Protein AF-A0A2D8I1E0-F1 (afdb_monomer)

pLDDT: mean 70.14, std 21.75, range [29.47, 94.56]

Secondary structure (DSSP, 8-state):
--GGGTTHHHHHHHHTT-SSTTTTSTTSGGG-----------------------SS-HHHHHHHHHHHHTS-HHHHHHHHHHHHHHHTS-HHHHHHHHHHHHHHHHS-HHHHHHHHHHHHHHHHHHHHHHHHS-HHHHHHHHHHHHHS-HHHHHHHHHHHHTT--

Sequence (165 aa):
MNFLRLTFAFLLSLFASDLVAEKVLNKNFDKLKHYSRKPLADSNSSQSALRKKPQFPVNKQINLLKSLLDTPPERLKIMRKTIERIESMNPEQKRALRQRLNTLNNKSPEVRSRELANLRTRHEKLSAFWQSLSPEKRSKEINQFQKLSYEDRAKYLRRINLKVD

Foldseek 3Di:
DPPPPLLPVLVCLLQQAPDPVVPPCVVPPPPPPDDDDDDDDDDDDDDDDPPPPPPDDPVVVVVVVVVLVVDDPSVVVSVVVVVVVCVPDDPVSVVVSVVSVVVLVPDDPVVSVVVSVVSVVLSVLVSVVLVVDDPVVSVVVVVVLSPDHPVVVVVVSVVSVVVVD

Structure (mmCIF, N/CA/C/O backbone):
data_AF-A0A2D8I1E0-F1
#
_entry.id   AF-A0A2D8I1E0-F1
#
loop_
_atom_site.group_PDB
_atom_site.id
_atom_site.type_symbol
_atom_site.label_atom_id
_atom_site.label_alt_id
_atom_site.label_comp_id
_atom_site.label_asym_id
_atom_site.label_entity_id
_atom_site.label_seq_id
_atom_site.pdbx_PDB_ins_code
_atom_site.Cartn_x
_atom_site.Cartn_y
_atom_site.Cartn_z
_atom_site.occupancy
_atom_site.B_iso_or_equiv
_atom_site.auth_seq_id
_atom_site.auth_comp_id
_atom_site.auth_asym_id
_atom_site.auth_atom_id
_atom_site.pdbx_PDB_model_num
ATOM 1 N N . MET A 1 1 ? -22.404 -1.390 3.165 1.00 31.78 1 MET A N 1
ATOM 2 C CA . MET A 1 1 ? -21.348 -2.069 2.377 1.00 31.78 1 MET A CA 1
ATOM 3 C C . MET A 1 1 ? -20.238 -1.074 2.029 1.00 31.78 1 MET A C 1
ATOM 5 O O . MET A 1 1 ? -20.446 -0.235 1.171 1.00 31.78 1 MET A O 1
ATOM 9 N N . ASN A 1 2 ? -19.081 -1.124 2.706 1.00 32.50 2 ASN A N 1
ATOM 10 C CA . ASN A 1 2 ? -17.973 -0.158 2.540 1.00 32.50 2 ASN A CA 1
ATOM 11 C C . ASN A 1 2 ? -16.659 -0.852 2.122 1.00 32.50 2 ASN A C 1
ATOM 13 O O . ASN A 1 2 ? -15.633 -0.725 2.788 1.00 32.50 2 ASN A O 1
ATOM 17 N N . PHE A 1 3 ? -16.673 -1.581 1.004 1.00 29.47 3 PHE A N 1
ATOM 18 C CA . PHE A 1 3 ? -15.490 -2.289 0.483 1.00 29.47 3 PHE A CA 1
ATOM 19 C C . PHE A 1 3 ? -14.434 -1.363 -0.163 1.00 29.47 3 PHE A C 1
ATOM 21 O O . PHE A 1 3 ? -13.306 -1.779 -0.413 1.00 29.47 3 PHE A O 1
ATOM 28 N N . LEU A 1 4 ? -14.742 -0.073 -0.361 1.00 33.81 4 LEU A N 1
ATOM 29 C CA . LEU A 1 4 ? -13.880 0.870 -1.089 1.00 33.81 4 LEU A CA 1
ATOM 30 C C . LEU A 1 4 ? -12.764 1.532 -0.253 1.00 33.81 4 LEU A C 1
ATOM 32 O O . LEU A 1 4 ? -11.911 2.230 -0.808 1.00 33.81 4 LEU A O 1
ATOM 36 N N . ARG A 1 5 ? -12.755 1.336 1.074 1.00 37.66 5 ARG A N 1
ATOM 37 C CA . ARG A 1 5 ? -11.744 1.910 1.989 1.00 37.66 5 ARG A CA 1
ATOM 38 C C . ARG A 1 5 ? -10.638 0.922 2.383 1.00 37.66 5 ARG A C 1
ATOM 40 O O . ARG A 1 5 ? -9.615 1.343 2.914 1.00 37.66 5 ARG A O 1
ATOM 47 N N . LEU A 1 6 ? -10.802 -0.363 2.062 1.00 35.47 6 LEU A N 1
ATOM 48 C CA . LEU A 1 6 ? -9.903 -1.438 2.495 1.00 35.47 6 LEU A CA 1
ATOM 49 C C . LEU A 1 6 ? -8.634 -1.602 1.649 1.00 35.47 6 LEU A C 1
ATOM 51 O O . LEU A 1 6 ? -7.705 -2.280 2.066 1.00 35.47 6 LEU A O 1
ATOM 55 N N . THR A 1 7 ? -8.551 -0.967 0.481 1.00 46.22 7 THR A N 1
ATOM 56 C CA . THR A 1 7 ? -7.411 -1.112 -0.445 1.00 46.22 7 THR A CA 1
ATOM 57 C C . THR A 1 7 ? -6.394 0.028 -0.345 1.00 46.22 7 THR A C 1
ATOM 59 O O . THR A 1 7 ? -5.303 -0.060 -0.905 1.00 46.22 7 THR A O 1
ATOM 62 N N . PHE A 1 8 ? -6.699 1.082 0.424 1.00 43.12 8 PHE A N 1
ATOM 63 C CA . PHE A 1 8 ? -5.801 2.227 0.615 1.00 43.12 8 PHE A CA 1
ATOM 64 C C . PHE A 1 8 ? -4.568 1.870 1.467 1.00 43.12 8 PHE A C 1
ATOM 66 O O . PHE A 1 8 ? -3.485 2.426 1.260 1.00 43.12 8 PHE A O 1
ATOM 73 N N . ALA A 1 9 ? -4.714 0.907 2.387 1.00 42.19 9 ALA A N 1
ATOM 74 C CA . ALA A 1 9 ? -3.652 0.505 3.308 1.00 42.19 9 ALA A CA 1
ATOM 75 C C . ALA A 1 9 ? -2.606 -0.460 2.707 1.00 42.19 9 ALA A C 1
ATOM 77 O O . ALA A 1 9 ? -1.450 -0.411 3.128 1.00 42.19 9 ALA A O 1
ATOM 78 N N . PHE A 1 10 ? -2.928 -1.209 1.641 1.00 41.81 10 PHE A N 1
ATOM 79 C CA . PHE A 1 10 ? -1.945 -2.062 0.956 1.00 41.81 10 PHE A CA 1
ATOM 80 C C . PHE A 1 10 ? -0.872 -1.206 0.275 1.00 41.81 10 PHE A C 1
ATOM 82 O O . PHE A 1 10 ? 0.324 -1.423 0.465 1.00 41.81 10 PHE A O 1
ATOM 89 N N . LEU A 1 11 ? -1.296 -0.136 -0.406 1.00 44.56 11 LEU A N 1
ATOM 90 C CA . LEU A 1 11 ? -0.378 0.857 -0.955 1.00 44.56 11 LEU A CA 1
ATOM 91 C C . LEU A 1 11 ? 0.335 1.610 0.180 1.00 44.56 11 LEU A C 1
ATOM 93 O O . LEU A 1 11 ? 1.551 1.738 0.138 1.00 44.56 11 LEU A O 1
ATOM 97 N N . LEU A 1 12 ? -0.358 2.046 1.243 1.00 45.00 12 LEU A N 1
ATOM 98 C CA . LEU A 1 12 ? 0.322 2.695 2.380 1.00 45.00 12 LEU A CA 1
ATOM 99 C C . LEU A 1 12 ? 1.431 1.823 2.989 1.00 45.00 12 LEU A C 1
ATOM 101 O O . LEU A 1 12 ? 2.463 2.363 3.351 1.00 45.00 12 LEU A O 1
ATOM 105 N N . SER A 1 13 ? 1.274 0.499 3.059 1.00 42.34 13 SER A N 1
ATOM 106 C CA . SER A 1 13 ? 2.308 -0.392 3.606 1.00 42.34 13 SER A CA 1
ATOM 107 C C . SER A 1 13 ? 3.568 -0.504 2.729 1.00 42.34 13 SER A C 1
ATOM 109 O O . SER A 1 13 ? 4.648 -0.764 3.257 1.00 42.34 13 SER A O 1
ATOM 111 N N . LEU A 1 14 ? 3.454 -0.240 1.420 1.00 44.81 14 LEU A N 1
ATOM 112 C CA . LEU A 1 14 ? 4.588 -0.134 0.491 1.00 44.81 14 LEU A CA 1
ATOM 113 C C . LEU A 1 14 ? 5.249 1.264 0.532 1.00 44.81 14 LEU A C 1
ATOM 115 O O . LEU A 1 14 ? 6.433 1.406 0.229 1.00 44.81 14 LEU A O 1
ATOM 119 N N . PHE A 1 15 ? 4.482 2.295 0.914 1.00 45.66 15 PHE A N 1
ATOM 120 C CA . PHE A 1 15 ? 4.855 3.719 0.851 1.00 45.66 15 PHE A CA 1
ATOM 121 C C . PHE A 1 15 ? 5.116 4.384 2.214 1.00 45.66 15 PHE A C 1
ATOM 123 O O . PHE A 1 15 ? 5.555 5.529 2.267 1.00 45.66 15 PHE A O 1
ATOM 130 N N . ALA A 1 16 ? 4.874 3.692 3.327 1.00 39.44 16 ALA A N 1
ATOM 131 C CA . ALA A 1 16 ? 5.005 4.215 4.688 1.00 39.44 16 ALA A CA 1
ATOM 132 C C . ALA A 1 16 ? 6.453 4.457 5.147 1.00 39.44 16 ALA A C 1
ATOM 134 O O . ALA A 1 16 ? 6.654 4.874 6.289 1.00 39.44 16 ALA A O 1
ATOM 135 N N . SER A 1 17 ? 7.439 4.202 4.289 1.00 42.25 17 SER A N 1
ATOM 136 C CA . SER A 1 17 ? 8.855 4.223 4.645 1.00 42.25 17 SER A CA 1
ATOM 137 C C . SER A 1 17 ? 9.609 5.504 4.220 1.00 42.25 17 SER A C 1
ATOM 139 O O . SER A 1 17 ? 10.824 5.522 4.357 1.00 42.25 17 SER A O 1
ATOM 141 N N . ASP A 1 18 ? 8.956 6.576 3.736 1.00 41.00 18 ASP A N 1
ATOM 142 C CA . ASP A 1 18 ? 9.646 7.762 3.158 1.00 41.00 18 ASP A CA 1
ATOM 143 C C . ASP A 1 18 ? 9.255 9.137 3.732 1.00 41.00 18 ASP A C 1
ATOM 145 O O . ASP A 1 18 ? 8.764 10.003 3.013 1.00 41.00 18 ASP A O 1
ATOM 149 N N . LEU A 1 19 ? 9.543 9.399 5.007 1.00 39.50 19 LEU A N 1
ATOM 150 C CA . LEU A 1 19 ? 9.681 10.793 5.481 1.00 39.50 19 LEU A CA 1
ATOM 151 C C . LEU A 1 19 ? 11.026 11.087 6.167 1.00 39.50 19 LEU A C 1
ATOM 153 O O . LEU A 1 19 ? 11.217 12.186 6.662 1.00 39.50 19 LEU A O 1
ATOM 157 N N . VAL A 1 20 ? 11.976 10.139 6.206 1.00 38.47 20 VAL A N 1
ATOM 158 C CA . VAL A 1 20 ? 13.237 10.314 6.970 1.00 38.47 20 VAL A CA 1
ATOM 159 C C . VAL A 1 20 ? 14.509 9.994 6.164 1.00 38.47 20 VAL A C 1
ATOM 161 O O . VAL A 1 20 ? 15.620 10.181 6.655 1.00 38.47 20 VAL A O 1
ATOM 164 N N . ALA A 1 21 ? 14.399 9.648 4.876 1.00 36.22 21 ALA A N 1
ATOM 165 C CA . ALA A 1 21 ? 15.575 9.615 3.995 1.00 36.22 21 ALA A CA 1
ATOM 166 C C . ALA A 1 21 ? 16.210 11.012 3.771 1.00 36.22 21 ALA A C 1
ATOM 168 O O . ALA A 1 21 ? 17.242 11.107 3.114 1.00 36.22 21 ALA A O 1
ATOM 169 N N . GLU A 1 22 ? 15.645 12.079 4.350 1.00 38.56 22 GLU A N 1
ATOM 170 C CA . GLU A 1 22 ? 16.206 13.434 4.325 1.00 38.56 22 GLU A CA 1
ATOM 171 C C . GLU A 1 22 ? 17.486 13.596 5.165 1.00 38.56 22 GLU A C 1
ATOM 173 O O . GLU A 1 22 ? 18.332 14.418 4.822 1.00 38.56 22 GLU A O 1
ATOM 178 N N . LYS A 1 23 ? 17.699 12.823 6.244 1.00 36.81 23 LYS A N 1
ATOM 179 C CA . LYS A 1 23 ? 18.841 13.096 7.149 1.00 36.81 23 LYS A CA 1
ATOM 180 C C . LYS A 1 23 ? 20.145 12.382 6.802 1.00 36.81 23 LYS A C 1
ATOM 182 O O . LYS A 1 23 ? 21.210 12.892 7.137 1.00 36.81 23 LYS A O 1
ATOM 187 N N . VAL A 1 24 ? 20.098 11.233 6.129 1.00 37.59 24 VAL A N 1
ATOM 188 C CA . VAL A 1 24 ? 21.315 10.438 5.858 1.00 37.59 24 VAL A CA 1
ATOM 189 C C . VAL A 1 24 ? 21.974 10.825 4.528 1.00 37.59 24 VAL A C 1
ATOM 191 O O . VAL A 1 24 ? 23.182 10.664 4.376 1.00 37.59 24 VAL A O 1
ATOM 194 N N . LEU A 1 25 ? 21.229 11.416 3.586 1.00 33.25 25 LEU A N 1
ATOM 195 C CA . LEU A 1 25 ? 21.757 11.774 2.262 1.00 33.25 25 LEU A CA 1
ATOM 196 C C . LEU A 1 25 ? 22.324 13.204 2.173 1.00 33.25 25 LEU A C 1
ATOM 198 O O . LEU A 1 25 ? 22.909 13.568 1.155 1.00 33.25 25 LEU A O 1
ATOM 202 N N . ASN A 1 26 ? 22.213 13.995 3.247 1.00 35.81 26 ASN A N 1
ATOM 203 C CA . ASN A 1 26 ? 22.578 15.416 3.268 1.00 35.81 26 ASN A CA 1
ATOM 204 C C . ASN A 1 26 ? 24.100 15.688 3.308 1.00 35.81 26 ASN A C 1
ATOM 206 O O . ASN A 1 26 ? 24.522 16.834 3.256 1.00 35.81 26 ASN A O 1
ATOM 210 N N . LYS A 1 27 ? 24.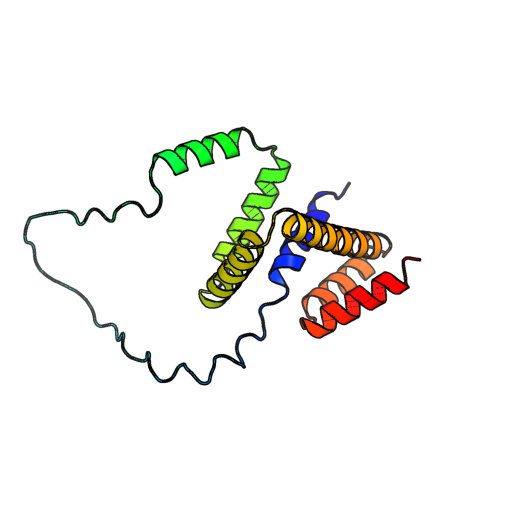952 14.653 3.379 1.00 36.31 27 LYS A N 1
ATOM 211 C CA . LYS A 1 27 ? 26.423 14.815 3.363 1.00 36.31 27 LYS A CA 1
ATOM 212 C C . LYS A 1 27 ? 27.057 14.753 1.967 1.00 36.31 27 LYS A C 1
ATOM 214 O O . LYS A 1 27 ? 28.243 15.019 1.839 1.00 36.31 27 LYS A O 1
ATOM 219 N N . ASN A 1 28 ? 26.287 14.426 0.924 1.00 37.81 28 ASN A N 1
ATOM 220 C CA . ASN A 1 28 ? 26.807 14.268 -0.445 1.00 37.81 28 ASN A CA 1
ATOM 221 C C . ASN A 1 28 ? 26.278 15.315 -1.446 1.00 37.81 28 ASN A C 1
ATOM 223 O O . ASN A 1 28 ? 26.558 15.215 -2.640 1.00 37.81 28 ASN A O 1
ATOM 227 N N . PHE A 1 29 ? 25.506 16.309 -0.992 1.00 38.78 29 PHE A N 1
ATOM 228 C CA . PHE A 1 29 ? 24.759 17.220 -1.872 1.00 38.78 29 PHE A CA 1
ATOM 229 C C . PHE A 1 29 ? 25.490 18.514 -2.272 1.00 38.78 29 PHE A C 1
ATOM 231 O O . PHE A 1 29 ? 25.014 19.216 -3.165 1.00 38.78 29 PHE A O 1
ATOM 238 N N . ASP A 1 30 ? 26.674 18.798 -1.722 1.00 37.03 30 ASP A N 1
ATOM 239 C CA . ASP A 1 30 ? 27.411 20.036 -2.030 1.00 37.03 30 ASP A CA 1
ATOM 240 C C . ASP A 1 30 ? 28.015 20.090 -3.448 1.00 37.03 30 ASP A C 1
ATOM 242 O O . ASP A 1 30 ? 28.547 21.120 -3.858 1.00 37.03 30 ASP A O 1
ATOM 246 N N . LYS A 1 31 ? 27.901 19.023 -4.255 1.00 40.25 31 LYS A N 1
ATOM 247 C CA . LYS A 1 31 ? 28.526 18.946 -5.592 1.00 40.25 31 LYS A CA 1
ATOM 248 C C . LYS A 1 31 ? 27.614 19.143 -6.808 1.00 40.25 31 LYS A C 1
ATOM 250 O O . LYS A 1 31 ? 28.104 19.049 -7.927 1.00 40.25 31 LYS A O 1
ATOM 255 N N . LEU A 1 32 ? 26.325 19.453 -6.656 1.00 38.19 32 LEU A N 1
ATOM 256 C CA . LEU A 1 32 ? 25.401 19.558 -7.807 1.00 38.19 32 LEU A CA 1
ATOM 257 C C . LEU A 1 32 ? 24.669 20.905 -7.904 1.00 38.19 32 LEU A C 1
ATOM 259 O O . LEU A 1 32 ? 23.518 20.983 -8.328 1.00 38.19 32 LEU A O 1
ATOM 263 N N . LYS A 1 33 ? 25.365 21.993 -7.554 1.00 36.91 33 LYS A N 1
ATOM 264 C CA . LYS A 1 33 ? 24.827 23.365 -7.535 1.00 36.91 33 LYS A CA 1
ATOM 265 C C . LYS A 1 33 ? 24.989 24.150 -8.846 1.00 36.91 33 LYS A C 1
ATOM 267 O O . LYS A 1 33 ? 25.048 25.374 -8.823 1.00 36.91 33 LYS A O 1
ATOM 272 N N . HIS A 1 34 ? 25.013 23.480 -9.996 1.00 37.91 34 HIS A N 1
ATOM 273 C CA . HIS A 1 34 ? 25.056 24.164 -11.291 1.00 37.91 34 HIS A CA 1
ATOM 274 C C . HIS A 1 34 ? 24.058 23.582 -12.281 1.00 37.91 34 HIS A C 1
ATOM 276 O O . HIS A 1 34 ? 24.425 22.800 -13.140 1.00 37.91 34 HIS A O 1
ATOM 282 N N . TYR A 1 35 ? 22.806 24.029 -12.196 1.00 34.25 35 TYR A N 1
ATOM 283 C CA . TYR A 1 35 ? 22.017 24.325 -13.393 1.00 34.25 35 TYR A CA 1
ATOM 284 C C . TYR A 1 35 ? 21.171 25.564 -13.106 1.00 34.25 35 TYR A C 1
ATOM 286 O O . TYR A 1 35 ? 20.029 25.499 -12.652 1.00 34.25 35 TYR A O 1
ATOM 294 N N . SER A 1 36 ? 21.811 26.713 -13.317 1.00 35.94 36 SER A N 1
ATOM 295 C CA . SER A 1 36 ? 21.183 28.027 -13.311 1.00 35.94 36 SER A CA 1
ATOM 296 C C . SER A 1 36 ? 20.396 28.199 -14.612 1.00 35.94 36 SER A C 1
ATOM 298 O O . SER A 1 36 ? 20.928 27.978 -15.699 1.00 35.94 36 SER A O 1
ATOM 300 N N . ARG A 1 37 ? 19.117 28.562 -14.499 1.00 43.66 37 ARG A N 1
ATOM 301 C CA . ARG A 1 37 ? 18.272 28.987 -15.623 1.00 43.66 37 ARG A CA 1
ATOM 302 C C . ARG A 1 37 ? 18.596 30.436 -15.984 1.00 43.66 37 ARG A C 1
ATOM 304 O O . ARG A 1 37 ? 18.597 31.270 -15.084 1.00 43.66 37 ARG A O 1
ATOM 311 N N . LYS A 1 38 ? 18.705 30.745 -17.281 1.00 45.03 38 LYS A N 1
ATOM 312 C CA . LYS A 1 38 ? 18.350 32.055 -17.868 1.00 45.03 38 LYS A CA 1
ATOM 313 C C . LYS A 1 38 ? 17.756 31.890 -19.288 1.00 45.03 38 LYS A C 1
ATOM 315 O O . LYS A 1 38 ? 17.933 30.814 -19.861 1.00 45.03 38 LYS A O 1
ATOM 320 N N . PRO A 1 39 ? 16.981 32.878 -19.794 1.00 44.91 39 PRO A N 1
ATOM 321 C CA . PRO A 1 39 ? 15.845 32.646 -20.697 1.00 44.91 39 PRO A CA 1
ATOM 322 C C . PRO A 1 39 ? 15.935 33.290 -22.107 1.00 44.91 39 PRO A C 1
ATOM 324 O O . PRO A 1 39 ? 16.665 34.250 -22.297 1.00 44.91 39 PRO A O 1
ATOM 327 N N . LEU A 1 40 ? 15.088 32.748 -23.003 1.00 41.72 40 LEU A N 1
ATOM 328 C CA . LEU A 1 40 ? 14.300 33.315 -24.130 1.00 41.72 40 LEU A CA 1
ATOM 329 C C . LEU A 1 40 ? 14.948 34.039 -25.349 1.00 41.72 40 LEU A C 1
ATOM 331 O O . LEU A 1 40 ? 15.507 35.114 -25.188 1.00 41.72 40 LEU A O 1
ATOM 335 N N . ALA A 1 41 ? 14.630 33.483 -26.545 1.00 43.50 41 ALA A N 1
ATOM 336 C CA . ALA A 1 41 ? 14.413 34.083 -27.896 1.00 43.50 41 ALA A CA 1
ATOM 337 C C . ALA A 1 41 ? 15.616 34.728 -28.631 1.00 43.50 41 ALA A C 1
ATOM 339 O O . ALA A 1 41 ? 16.485 35.293 -27.989 1.00 43.50 41 ALA A O 1
ATOM 340 N N . ASP A 1 42 ? 15.820 34.683 -29.957 1.00 39.91 42 ASP A N 1
ATOM 341 C CA . ASP A 1 42 ? 15.086 34.296 -31.186 1.00 39.91 42 ASP A CA 1
ATOM 342 C C . ASP A 1 42 ? 16.117 33.660 -32.164 1.00 39.91 42 ASP A C 1
ATOM 344 O O . ASP A 1 42 ? 17.306 33.958 -32.079 1.00 39.91 42 ASP A O 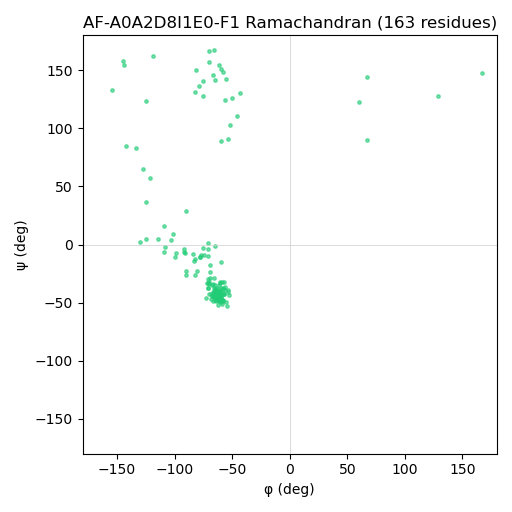1
ATOM 348 N N . SER A 1 43 ? 15.812 32.773 -33.117 1.00 43.38 43 SER A N 1
ATOM 349 C CA . SER A 1 43 ? 15.388 33.102 -34.494 1.00 43.38 43 SER A CA 1
ATOM 350 C C . SER A 1 43 ? 15.466 31.821 -35.345 1.00 43.38 43 SER A C 1
ATOM 352 O O . SER A 1 43 ? 16.339 30.980 -35.133 1.00 43.38 43 SER A O 1
ATOM 354 N N . ASN A 1 44 ? 14.576 31.702 -36.326 1.00 47.50 44 ASN A N 1
ATOM 355 C CA . ASN A 1 44 ? 14.420 30.601 -37.284 1.00 47.50 44 ASN A CA 1
ATOM 356 C C . ASN A 1 44 ? 15.716 30.027 -37.899 1.00 47.50 44 ASN A C 1
ATOM 358 O O . ASN A 1 44 ? 16.477 30.749 -38.535 1.00 47.50 44 ASN A O 1
ATOM 362 N N . SER A 1 45 ? 15.862 28.696 -37.868 1.00 42.19 45 SER A N 1
ATOM 363 C CA . SER A 1 45 ? 16.488 27.944 -38.963 1.00 42.19 45 SER A CA 1
ATOM 364 C C . SER A 1 45 ? 15.987 26.499 -38.997 1.00 42.19 45 SER A C 1
ATOM 366 O O . SER A 1 45 ? 15.873 25.814 -37.981 1.00 42.19 45 SER A O 1
ATOM 368 N N . SER A 1 46 ? 15.638 26.077 -40.203 1.00 47.28 46 SER A N 1
ATOM 369 C CA . SER A 1 46 ? 15.166 24.761 -40.601 1.00 47.28 46 SER A CA 1
ATOM 370 C C . SER A 1 46 ? 16.121 23.633 -40.200 1.00 47.28 46 SER A C 1
ATOM 372 O O . SER A 1 46 ? 17.324 23.749 -40.386 1.00 47.28 46 SER A O 1
ATOM 374 N N . GLN A 1 47 ? 15.530 22.504 -39.792 1.00 38.38 47 GLN A N 1
ATOM 375 C CA . GLN A 1 47 ? 15.966 21.107 -39.973 1.00 38.38 47 GLN A CA 1
ATOM 376 C C . GLN A 1 47 ? 16.006 20.274 -38.687 1.00 38.38 47 GLN A C 1
ATOM 378 O O . GLN A 1 47 ? 16.651 20.582 -37.693 1.00 38.38 47 GLN A O 1
ATOM 383 N N . SER A 1 48 ? 15.339 19.123 -38.793 1.00 37.41 48 SER A N 1
ATOM 384 C CA . SER A 1 48 ? 15.285 18.024 -37.833 1.00 37.41 48 SER A CA 1
ATOM 385 C C . SER A 1 48 ? 14.574 18.352 -36.517 1.00 37.41 48 SER A C 1
ATOM 387 O O . SER A 1 48 ? 15.159 18.722 -35.505 1.00 37.41 48 SER A O 1
ATOM 389 N N . ALA A 1 49 ? 13.260 18.109 -36.508 1.00 44.81 49 ALA A N 1
ATOM 390 C CA . ALA A 1 49 ? 12.561 17.785 -35.277 1.00 44.81 49 ALA A CA 1
ATOM 391 C C . ALA A 1 49 ? 13.398 16.738 -34.530 1.00 44.81 49 ALA A C 1
ATOM 393 O O . ALA A 1 49 ? 13.519 15.598 -34.987 1.00 44.81 49 ALA A O 1
ATOM 394 N N . LEU A 1 50 ? 13.996 17.138 -33.404 1.00 43.56 50 LEU A N 1
ATOM 395 C CA . LEU A 1 50 ? 14.522 16.240 -32.390 1.00 43.56 50 LEU A CA 1
ATOM 396 C C . LEU A 1 50 ? 13.371 15.306 -32.026 1.00 43.56 50 LEU A C 1
ATOM 398 O O . LEU A 1 50 ? 12.545 15.609 -31.164 1.00 43.56 50 LEU A O 1
ATOM 402 N N . ARG A 1 51 ? 13.285 14.174 -32.733 1.00 49.72 51 ARG A N 1
ATOM 403 C CA . ARG A 1 51 ? 12.460 13.033 -32.371 1.00 49.72 51 ARG A CA 1
ATOM 404 C C . ARG A 1 51 ? 12.978 12.613 -31.007 1.00 49.72 51 ARG A C 1
ATOM 406 O O . ARG A 1 51 ? 13.895 11.799 -30.909 1.00 49.72 51 ARG A O 1
ATOM 413 N N . LYS A 1 52 ? 12.421 13.197 -29.941 1.00 53.56 52 LYS A N 1
ATOM 414 C CA . LYS A 1 52 ? 12.476 12.614 -28.606 1.00 53.56 52 LYS A CA 1
ATOM 415 C C . LYS A 1 52 ? 11.971 11.196 -28.812 1.00 53.56 52 LYS A C 1
ATOM 417 O O . LYS A 1 52 ? 10.781 11.002 -29.056 1.00 53.56 52 LYS A O 1
ATOM 422 N N . LYS A 1 53 ? 12.888 10.222 -28.839 1.00 51.78 53 LYS A N 1
ATOM 423 C CA . LYS A 1 53 ? 12.517 8.811 -28.927 1.00 51.78 53 LYS A CA 1
ATOM 424 C C . LYS A 1 53 ? 11.475 8.597 -27.831 1.00 51.78 53 LYS A C 1
ATOM 426 O O . LYS A 1 53 ? 11.740 9.003 -26.694 1.00 51.78 53 LYS A O 1
ATOM 431 N N . PRO A 1 54 ? 10.285 8.067 -28.155 1.00 53.94 54 PRO A N 1
ATOM 432 C CA . PRO A 1 54 ? 9.242 7.926 -27.161 1.00 53.94 54 PRO A CA 1
ATOM 433 C C . PRO A 1 54 ? 9.813 7.109 -26.004 1.00 53.94 54 PRO A C 1
ATOM 435 O O . PRO A 1 54 ? 10.349 6.019 -26.199 1.00 53.94 54 PRO A O 1
ATOM 438 N N . GLN A 1 55 ? 9.741 7.679 -24.799 1.00 61.47 55 GLN A N 1
ATOM 439 C CA . GLN A 1 55 ? 10.309 7.102 -23.577 1.00 61.47 55 GLN A CA 1
ATOM 440 C C . GLN A 1 55 ? 9.705 5.716 -23.263 1.00 61.47 55 GLN A C 1
ATOM 442 O O . GLN A 1 55 ? 10.272 4.947 -22.493 1.00 61.47 55 GLN A O 1
ATOM 447 N N . PHE A 1 56 ? 8.586 5.384 -23.922 1.00 58.31 56 PHE A N 1
ATOM 448 C CA . PHE A 1 56 ? 7.963 4.070 -23.988 1.00 58.31 56 PHE A CA 1
ATOM 449 C C . PHE A 1 56 ? 7.778 3.628 -25.448 1.00 58.31 56 PHE A C 1
ATOM 451 O O . PHE A 1 56 ? 7.084 4.324 -26.193 1.00 58.31 56 PHE A O 1
ATOM 458 N N . PRO A 1 57 ? 8.315 2.469 -25.869 1.00 77.56 57 PRO A N 1
ATOM 459 C CA . PRO A 1 57 ? 8.099 1.968 -27.223 1.00 77.56 57 PRO A CA 1
ATOM 460 C C . PRO A 1 57 ? 6.611 1.639 -27.453 1.00 77.56 57 PRO A C 1
ATOM 462 O O . PRO A 1 57 ? 5.927 1.147 -26.553 1.00 77.56 57 PRO A O 1
ATOM 465 N N . VAL A 1 58 ? 6.106 1.939 -28.655 1.00 78.06 58 VAL A N 1
ATOM 466 C CA . VAL A 1 58 ? 4.668 1.920 -29.011 1.00 78.06 58 VAL A CA 1
ATOM 467 C C . VAL A 1 58 ? 4.013 0.559 -28.749 1.00 78.06 58 VAL A C 1
ATOM 469 O O . VAL A 1 58 ? 2.909 0.486 -28.216 1.00 78.06 58 VAL A O 1
ATOM 472 N N . ASN A 1 59 ? 4.724 -0.532 -29.032 1.00 79.06 59 ASN A N 1
ATOM 473 C CA . ASN A 1 59 ? 4.261 -1.896 -28.768 1.00 79.06 59 ASN A CA 1
ATOM 474 C C . ASN A 1 59 ? 3.930 -2.149 -27.283 1.00 79.06 59 ASN A C 1
ATOM 476 O O . ASN A 1 59 ? 2.942 -2.810 -26.972 1.00 79.06 59 ASN A O 1
ATOM 480 N N . LYS A 1 60 ? 4.703 -1.579 -26.351 1.00 83.31 60 LYS A N 1
ATOM 481 C CA . LYS A 1 60 ? 4.423 -1.689 -24.911 1.00 83.31 60 LYS A CA 1
ATOM 482 C C . LYS A 1 60 ? 3.183 -0.894 -24.508 1.00 83.31 60 LYS A C 1
ATOM 484 O O . LYS A 1 60 ? 2.477 -1.320 -23.601 1.00 83.31 60 LYS A O 1
ATOM 489 N N . GLN A 1 61 ? 2.902 0.222 -25.182 1.00 83.25 61 GLN A N 1
ATOM 490 C CA . GLN A 1 61 ? 1.711 1.035 -24.916 1.00 83.25 61 GLN A CA 1
ATOM 491 C C . GLN A 1 61 ? 0.433 0.297 -25.333 1.00 83.25 61 GLN A C 1
ATOM 493 O O . GLN A 1 61 ? -0.525 0.254 -24.567 1.00 83.25 61 GLN A O 1
ATOM 498 N N . ILE A 1 62 ? 0.449 -0.356 -26.500 1.00 89.94 62 ILE A N 1
ATOM 499 C CA . ILE A 1 62 ? -0.682 -1.165 -26.978 1.00 89.94 62 ILE A CA 1
ATOM 500 C C . ILE A 1 62 ? -0.944 -2.342 -26.031 1.00 89.94 62 ILE A C 1
ATOM 502 O O . ILE A 1 62 ? -2.086 -2.575 -25.642 1.00 89.94 62 ILE A O 1
ATOM 506 N N . ASN A 1 63 ? 0.105 -3.056 -25.611 1.00 90.00 63 ASN A N 1
ATOM 507 C CA . ASN A 1 63 ? -0.037 -4.176 -24.675 1.00 90.00 63 ASN A CA 1
ATOM 508 C C . ASN A 1 63 ? -0.558 -3.725 -23.305 1.00 90.00 63 ASN A C 1
ATOM 510 O O . ASN A 1 63 ? -1.388 -4.409 -22.709 1.00 90.00 63 ASN A O 1
ATOM 514 N N . LEU A 1 64 ? -0.115 -2.560 -22.824 1.00 89.44 64 LEU A N 1
ATOM 515 C CA . LEU A 1 64 ? -0.651 -1.964 -21.605 1.00 89.44 64 LEU A CA 1
ATOM 516 C C . LEU A 1 64 ? -2.145 -1.661 -21.758 1.00 89.44 64 LEU A C 1
ATOM 518 O O . LEU A 1 64 ? -2.922 -2.048 -20.890 1.00 89.44 64 LEU A O 1
ATOM 522 N N . LEU A 1 65 ? -2.556 -1.019 -22.854 1.00 91.06 65 LEU A N 1
ATOM 523 C CA . LEU A 1 65 ? -3.960 -0.681 -23.082 1.00 91.06 65 LEU A CA 1
ATOM 524 C C . LEU A 1 65 ? -4.842 -1.934 -23.142 1.00 91.06 65 LEU A C 1
ATOM 526 O O . LEU A 1 65 ? -5.867 -1.970 -22.471 1.00 91.06 65 LEU A O 1
ATOM 530 N N . LYS A 1 66 ? -4.409 -2.983 -23.853 1.00 92.06 66 LYS A N 1
ATOM 531 C CA . LYS A 1 66 ? -5.095 -4.287 -23.857 1.00 92.06 66 LYS A CA 1
ATOM 532 C C . LYS A 1 66 ? -5.255 -4.838 -22.439 1.00 92.06 66 LYS A C 1
ATOM 534 O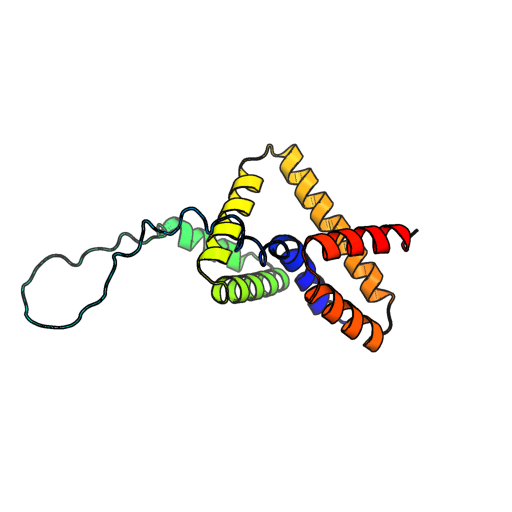 O . LYS A 1 66 ? -6.367 -5.125 -22.019 1.00 92.06 66 LYS A O 1
ATOM 539 N N . SER A 1 67 ? -4.172 -4.848 -21.657 1.00 91.44 67 SER A N 1
ATOM 540 C CA . SER A 1 67 ? -4.224 -5.320 -20.268 1.00 91.44 67 SER A CA 1
ATOM 541 C C . SER A 1 67 ? -5.182 -4.509 -19.388 1.00 91.44 67 SER A C 1
ATOM 543 O O . SER A 1 67 ? -5.809 -5.067 -18.492 1.00 91.44 67 SER A O 1
ATOM 545 N N . LEU A 1 68 ? -5.324 -3.202 -19.638 1.00 90.62 68 LEU A N 1
ATOM 546 C CA . LEU A 1 68 ? -6.262 -2.346 -18.910 1.00 90.62 68 LEU A CA 1
ATOM 547 C C . LEU A 1 68 ? -7.716 -2.658 -19.274 1.00 90.62 68 LEU A C 1
ATOM 549 O O . LEU A 1 68 ? -8.562 -2.631 -18.386 1.00 90.62 68 LEU A O 1
ATOM 553 N N . LEU A 1 69 ? -8.000 -2.969 -20.542 1.00 93.88 69 LEU A N 1
ATOM 554 C CA . LEU A 1 69 ? -9.338 -3.368 -20.992 1.00 93.88 69 LEU A CA 1
ATOM 555 C C . LEU A 1 69 ? -9.769 -4.706 -20.377 1.00 93.88 69 LEU A C 1
ATOM 557 O O . LEU A 1 69 ? -10.921 -4.844 -19.977 1.00 93.88 69 LEU A O 1
ATOM 561 N N . ASP A 1 70 ? -8.833 -5.643 -20.223 1.00 94.19 70 ASP A N 1
ATOM 562 C CA . ASP A 1 70 ? -9.087 -6.948 -19.598 1.00 94.19 70 ASP A CA 1
ATOM 563 C C . ASP A 1 70 ? -9.149 -6.875 -18.057 1.00 94.19 70 ASP A C 1
ATOM 565 O O . ASP A 1 70 ? -9.509 -7.839 -17.376 1.00 94.19 70 ASP A O 1
ATOM 569 N N . THR A 1 71 ? -8.767 -5.738 -17.464 1.00 91.38 71 THR A N 1
ATOM 570 C CA . THR A 1 71 ? -8.691 -5.584 -16.008 1.00 91.38 71 THR A CA 1
ATOM 571 C C . THR A 1 71 ? -10.073 -5.268 -15.413 1.00 91.38 71 THR A C 1
ATOM 573 O O . THR A 1 71 ? -10.719 -4.309 -15.834 1.00 91.38 71 THR A O 1
ATOM 576 N N . PRO A 1 72 ? -10.515 -5.972 -14.347 1.00 91.44 72 PRO A N 1
ATOM 577 C CA . PRO A 1 72 ? -11.790 -5.688 -13.687 1.00 91.44 72 PRO A CA 1
ATOM 578 C C . PRO A 1 72 ? -11.898 -4.242 -13.166 1.00 91.44 72 PRO A C 1
ATOM 580 O O . PRO A 1 72 ? -10.902 -3.688 -12.676 1.00 91.44 72 PRO A O 1
ATOM 583 N N . PRO A 1 73 ? -13.107 -3.645 -13.138 1.00 88.50 73 PRO A N 1
ATOM 584 C CA . PRO A 1 73 ? -13.308 -2.238 -12.772 1.00 88.50 73 PRO A CA 1
ATOM 585 C C . PRO A 1 73 ? -12.773 -1.888 -11.378 1.00 88.50 73 PRO A C 1
ATOM 587 O O . PRO A 1 73 ? -12.255 -0.791 -11.157 1.00 88.50 73 PRO A O 1
ATOM 590 N N . GLU A 1 74 ? -12.819 -2.827 -10.433 1.00 85.06 74 GLU A N 1
ATOM 591 C CA . GLU A 1 74 ? -12.306 -2.593 -9.081 1.00 85.06 74 GLU A CA 1
ATOM 592 C C . GLU A 1 74 ? -10.784 -2.488 -9.029 1.00 85.06 74 GLU A C 1
ATOM 594 O O . GLU A 1 74 ? -10.241 -1.666 -8.285 1.00 85.06 74 GLU A O 1
ATOM 599 N N . ARG A 1 75 ? -10.077 -3.242 -9.876 1.00 81.50 75 ARG A N 1
ATOM 600 C CA . ARG A 1 75 ? -8.627 -3.094 -10.015 1.00 81.50 75 ARG A CA 1
ATOM 601 C C . ARG A 1 75 ? -8.262 -1.793 -10.720 1.00 81.50 75 ARG A C 1
ATOM 603 O O . ARG A 1 75 ? -7.331 -1.125 -10.273 1.00 81.50 75 ARG A O 1
ATOM 610 N N . LEU A 1 76 ? -9.031 -1.371 -11.723 1.00 86.81 76 LEU A N 1
ATOM 611 C CA . LEU A 1 76 ? -8.826 -0.080 -12.388 1.00 86.81 76 LEU A CA 1
ATOM 612 C C . LEU A 1 76 ? -8.958 1.102 -11.413 1.00 86.81 76 LEU A C 1
ATOM 614 O O . LEU A 1 76 ? -8.134 2.017 -11.438 1.00 86.81 76 LEU A O 1
ATOM 618 N N . LYS A 1 77 ? -9.929 1.066 -10.488 1.00 85.62 77 LYS A N 1
ATOM 619 C CA . LYS A 1 77 ? -10.061 2.090 -9.429 1.00 85.62 77 LYS A CA 1
ATOM 620 C C . LYS A 1 77 ? -8.827 2.152 -8.524 1.00 85.62 77 LYS A C 1
ATOM 622 O O . LYS A 1 77 ? -8.416 3.241 -8.125 1.00 85.62 77 LYS A O 1
ATOM 627 N N . ILE A 1 78 ? -8.232 1.005 -8.193 1.00 78.69 78 ILE A N 1
ATOM 628 C CA . ILE A 1 78 ? -7.001 0.941 -7.389 1.00 78.69 78 ILE A CA 1
ATOM 629 C C . ILE A 1 78 ? -5.820 1.516 -8.177 1.00 78.69 78 ILE A C 1
ATOM 631 O O . ILE A 1 78 ? -5.047 2.307 -7.632 1.00 78.69 78 ILE A O 1
ATOM 63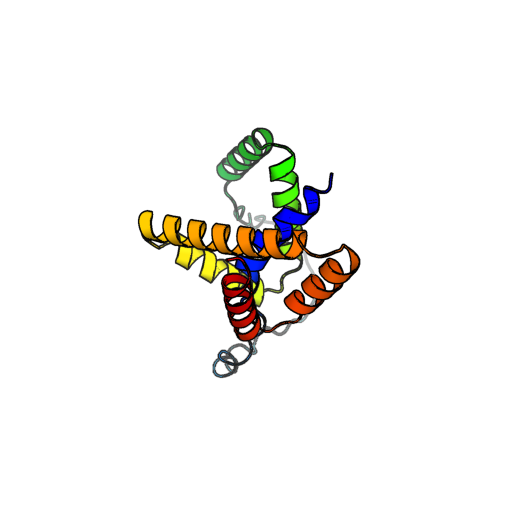5 N N . MET A 1 79 ? -5.693 1.160 -9.457 1.00 84.31 79 MET A N 1
ATOM 636 C CA . MET A 1 79 ? -4.640 1.684 -10.328 1.00 84.31 79 MET A CA 1
ATOM 637 C C . MET A 1 79 ? -4.732 3.202 -10.468 1.00 84.31 79 MET A C 1
ATOM 639 O O . MET A 1 79 ? -3.724 3.873 -10.272 1.00 84.31 79 MET A O 1
ATOM 643 N N . ARG A 1 80 ? -5.932 3.756 -10.684 1.00 90.12 80 ARG A N 1
ATOM 644 C CA . ARG A 1 80 ? -6.155 5.210 -10.739 1.00 90.12 80 ARG A CA 1
ATOM 645 C C . ARG A 1 80 ? -5.633 5.917 -9.487 1.00 90.12 80 ARG A C 1
ATOM 647 O O . ARG A 1 80 ? -4.784 6.791 -9.592 1.00 90.12 80 ARG A O 1
ATOM 654 N N . LYS A 1 81 ? -6.046 5.461 -8.301 1.00 83.25 81 LYS A N 1
ATOM 655 C CA . LYS A 1 81 ? -5.569 6.020 -7.020 1.00 83.25 81 LYS A CA 1
ATOM 656 C C . LYS A 1 81 ? -4.055 5.891 -6.839 1.00 83.25 81 LYS A C 1
ATOM 658 O O . LYS A 1 81 ? -3.426 6.709 -6.174 1.00 83.25 81 LYS A O 1
ATOM 663 N N . THR A 1 82 ? -3.468 4.828 -7.386 1.00 83.62 82 THR A N 1
ATOM 664 C CA . THR A 1 82 ? -2.017 4.608 -7.345 1.00 83.62 82 THR A CA 1
ATOM 665 C C . THR A 1 82 ? -1.299 5.616 -8.237 1.00 83.62 82 THR A C 1
ATOM 667 O O . THR A 1 82 ? -0.293 6.176 -7.812 1.00 83.62 82 THR A O 1
ATOM 670 N N . ILE A 1 83 ? -1.831 5.875 -9.434 1.00 88.06 83 ILE A N 1
ATOM 671 C CA . ILE A 1 83 ? -1.317 6.879 -10.370 1.00 88.06 83 ILE A CA 1
ATOM 672 C C . ILE A 1 83 ? -1.406 8.273 -9.748 1.00 88.06 83 ILE A C 1
ATOM 674 O O . ILE A 1 83 ? -0.369 8.911 -9.624 1.00 88.06 83 ILE A O 1
ATOM 678 N N . GLU A 1 84 ? -2.574 8.683 -9.243 1.00 88.75 84 GLU A N 1
ATOM 679 C CA . GLU A 1 84 ? -2.773 9.984 -8.574 1.00 8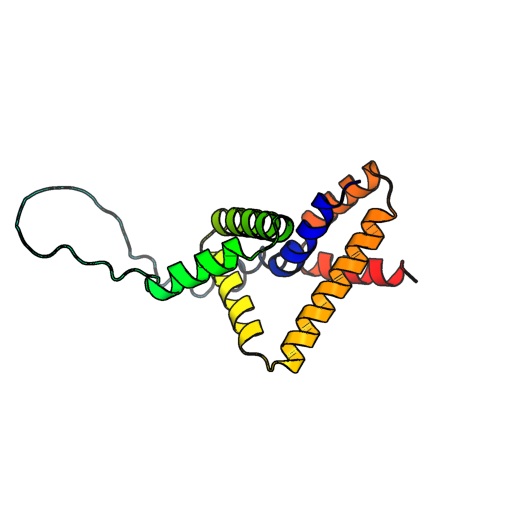8.75 84 GLU A CA 1
ATOM 680 C C . GLU A 1 84 ? -1.748 10.209 -7.447 1.00 88.75 84 GLU A C 1
ATOM 682 O O . GLU A 1 84 ? -1.136 11.270 -7.328 1.00 88.75 84 GLU A O 1
ATOM 687 N N . ARG A 1 85 ? -1.489 9.173 -6.637 1.00 82.31 85 ARG A N 1
ATOM 688 C CA . ARG A 1 85 ? -0.469 9.227 -5.582 1.00 82.31 85 ARG A CA 1
ATOM 689 C C . ARG A 1 85 ? 0.944 9.363 -6.143 1.00 82.31 85 ARG A C 1
ATOM 691 O O . ARG A 1 85 ? 1.756 10.091 -5.580 1.00 82.31 85 ARG A O 1
ATOM 698 N N . ILE A 1 86 ? 1.280 8.613 -7.190 1.00 86.00 86 ILE A N 1
ATOM 699 C CA . ILE A 1 86 ? 2.602 8.711 -7.816 1.00 86.00 86 ILE A CA 1
ATOM 700 C C . ILE A 1 86 ? 2.773 10.101 -8.429 1.00 86.00 86 ILE A C 1
ATOM 702 O O . ILE A 1 86 ? 3.851 10.677 -8.328 1.00 86.00 86 ILE A O 1
ATOM 706 N N . GLU A 1 87 ? 1.733 10.669 -9.030 1.00 88.75 87 GLU A N 1
ATOM 707 C CA . GLU A 1 87 ? 1.754 12.022 -9.581 1.00 88.75 87 GLU A CA 1
ATOM 708 C C . GLU A 1 87 ? 2.035 13.062 -8.495 1.00 88.75 87 GLU A C 1
ATOM 710 O O . GLU A 1 87 ? 2.923 13.893 -8.696 1.00 88.75 87 GLU A O 1
ATOM 715 N N . SER A 1 88 ? 1.407 12.931 -7.320 1.00 88.81 88 SER A N 1
ATOM 716 C CA . SER A 1 88 ? 1.616 13.828 -6.175 1.00 88.81 88 SER A CA 1
ATOM 717 C C . SER A 1 88 ? 2.976 13.678 -5.474 1.00 88.81 88 SER A C 1
ATOM 719 O O . SER A 1 88 ? 3.296 14.479 -4.600 1.00 88.81 88 SER A O 1
ATOM 721 N N . MET A 1 89 ? 3.774 12.652 -5.792 1.00 86.38 89 MET A N 1
ATOM 722 C CA . MET A 1 89 ? 5.094 12.455 -5.178 1.00 86.38 89 MET A CA 1
ATOM 723 C C . MET A 1 89 ? 6.142 13.419 -5.736 1.00 86.38 89 MET A C 1
ATOM 725 O O . MET A 1 89 ? 6.250 13.627 -6.952 1.00 86.38 89 MET A O 1
ATOM 729 N N . ASN A 1 90 ? 7.009 13.907 -4.849 1.00 89.25 90 ASN A N 1
ATOM 730 C CA . ASN A 1 90 ? 8.194 14.661 -5.242 1.00 89.25 90 ASN A CA 1
ATOM 731 C C . ASN A 1 90 ? 9.247 13.739 -5.923 1.00 89.25 90 ASN A C 1
ATOM 733 O O . ASN A 1 90 ? 9.139 12.504 -5.882 1.00 89.25 90 ASN A O 1
ATOM 737 N N . PRO A 1 91 ? 10.273 14.296 -6.594 1.00 92.50 91 PRO A N 1
ATOM 738 C CA . PRO A 1 91 ? 11.278 13.492 -7.293 1.00 92.50 91 PRO A CA 1
ATOM 739 C C . PRO A 1 91 ? 12.045 12.513 -6.393 1.00 92.50 91 PRO A C 1
ATOM 741 O O . PRO A 1 91 ? 12.420 11.434 -6.851 1.00 92.50 91 PRO A O 1
ATOM 744 N N . GLU A 1 92 ? 12.272 12.858 -5.127 1.00 86.38 92 GLU A N 1
ATOM 745 C CA . GLU A 1 92 ? 13.011 12.024 -4.174 1.00 86.38 92 GLU A CA 1
ATOM 746 C C . GLU A 1 92 ? 12.192 10.815 -3.728 1.00 86.38 92 GLU A C 1
ATOM 748 O O . GLU A 1 92 ? 12.665 9.683 -3.818 1.00 86.38 92 GLU A O 1
ATOM 753 N N . GLN A 1 93 ? 10.922 11.029 -3.390 1.00 82.50 93 GLN A N 1
ATOM 754 C CA . GLN A 1 93 ? 9.946 9.978 -3.107 1.00 82.50 93 GLN A CA 1
ATOM 755 C C . GLN A 1 93 ? 9.804 9.023 -4.298 1.00 82.50 93 GLN A C 1
ATOM 757 O O . GLN A 1 93 ? 9.808 7.803 -4.131 1.00 82.50 93 GLN A O 1
ATOM 762 N N . LYS A 1 94 ? 9.760 9.555 -5.530 1.00 86.44 94 LYS A N 1
ATOM 763 C CA . LYS A 1 94 ? 9.744 8.732 -6.752 1.00 86.44 94 LYS A CA 1
ATOM 764 C C . LYS A 1 94 ? 11.009 7.879 -6.889 1.00 86.44 94 LYS A C 1
ATOM 766 O O . LYS A 1 94 ? 10.911 6.723 -7.301 1.00 86.44 94 LYS A O 1
ATOM 771 N N . ARG A 1 95 ? 12.193 8.415 -6.564 1.00 88.69 95 ARG A N 1
ATOM 772 C CA . ARG A 1 95 ? 13.461 7.658 -6.593 1.00 88.69 95 ARG A CA 1
ATOM 773 C C . ARG A 1 95 ? 13.478 6.554 -5.539 1.00 88.69 95 ARG A C 1
ATOM 775 O O . ARG A 1 95 ? 13.763 5.411 -5.891 1.00 88.69 95 ARG A O 1
ATOM 782 N N . ALA A 1 96 ? 13.117 6.873 -4.299 1.00 83.12 96 ALA A N 1
ATOM 783 C CA . ALA A 1 96 ? 13.063 5.910 -3.202 1.00 83.12 96 ALA A CA 1
ATOM 784 C C . ALA A 1 96 ? 12.089 4.759 -3.509 1.00 83.12 96 ALA A C 1
ATOM 786 O O . ALA A 1 96 ? 12.434 3.584 -3.358 1.00 83.12 96 ALA A O 1
ATOM 787 N N . LEU A 1 97 ? 10.911 5.076 -4.060 1.00 82.69 97 LEU A N 1
ATOM 788 C CA . LEU A 1 97 ? 9.961 4.069 -4.528 1.00 82.69 97 LEU A CA 1
ATOM 789 C C . LEU A 1 97 ? 10.562 3.161 -5.606 1.00 82.69 97 LEU A C 1
ATOM 791 O O . LEU A 1 97 ? 10.481 1.938 -5.493 1.00 82.69 97 LEU A O 1
ATOM 795 N N . ARG A 1 98 ? 11.157 3.740 -6.658 1.00 88.50 98 ARG A N 1
ATOM 796 C CA . ARG A 1 98 ? 11.774 2.955 -7.740 1.00 88.50 98 ARG A CA 1
ATOM 797 C C . ARG A 1 98 ? 12.846 2.018 -7.198 1.00 88.50 98 ARG A C 1
ATOM 799 O O . ARG A 1 98 ? 12.874 0.856 -7.589 1.00 88.50 98 ARG A O 1
ATOM 806 N N . GLN A 1 99 ? 13.681 2.493 -6.275 1.00 87.50 99 GLN A N 1
ATOM 807 C CA . GLN A 1 99 ? 14.710 1.670 -5.647 1.00 87.50 99 GLN A CA 1
ATOM 808 C C . GLN A 1 99 ? 14.094 0.472 -4.916 1.00 87.50 99 GLN A C 1
ATOM 810 O O . GLN A 1 99 ? 14.538 -0.651 -5.124 1.00 87.50 99 GLN A O 1
ATOM 815 N N . ARG A 1 100 ? 13.029 0.672 -4.131 1.00 81.44 100 ARG A N 1
ATOM 816 C CA . ARG A 1 100 ? 12.342 -0.431 -3.436 1.00 81.44 100 ARG A CA 1
ATOM 817 C C . ARG A 1 100 ? 11.722 -1.442 -4.388 1.00 81.44 100 ARG A C 1
ATOM 819 O O . ARG A 1 100 ? 11.862 -2.642 -4.164 1.00 81.44 100 ARG A O 1
ATOM 826 N N . LEU A 1 101 ? 11.055 -0.968 -5.438 1.00 86.19 101 LEU A N 1
ATOM 827 C CA . LEU A 1 101 ? 10.462 -1.840 -6.452 1.00 86.19 101 LEU A CA 1
ATOM 828 C C . LEU A 1 101 ? 11.539 -2.657 -7.172 1.00 86.19 101 LEU A C 1
ATOM 830 O O . LEU A 1 101 ? 11.362 -3.858 -7.354 1.00 86.19 101 LEU A O 1
ATOM 834 N N . ASN A 1 102 ? 12.678 -2.043 -7.499 1.00 87.38 102 ASN A N 1
ATOM 835 C CA . ASN A 1 102 ? 13.816 -2.740 -8.093 1.00 87.38 102 ASN A CA 1
ATOM 836 C C . ASN A 1 102 ? 14.401 -3.782 -7.135 1.00 87.38 102 ASN A C 1
ATOM 838 O O . ASN A 1 102 ? 14.614 -4.922 -7.536 1.00 87.38 102 ASN A O 1
ATOM 842 N N . THR A 1 103 ? 14.597 -3.433 -5.860 1.00 87.12 103 THR A N 1
ATOM 843 C CA . THR A 1 103 ? 15.069 -4.379 -4.841 1.00 87.12 103 THR A CA 1
ATOM 844 C C . THR A 1 103 ? 14.128 -5.574 -4.711 1.00 87.12 103 THR A C 1
ATOM 846 O O . THR A 1 103 ? 14.594 -6.705 -4.635 1.00 87.12 103 THR A O 1
ATOM 849 N N . LEU A 1 104 ? 12.811 -5.357 -4.720 1.00 83.44 104 LEU A N 1
ATOM 850 C CA . LEU A 1 104 ? 11.825 -6.439 -4.678 1.00 83.44 104 LEU A CA 1
ATOM 851 C C . LEU A 1 104 ? 11.854 -7.296 -5.956 1.00 83.44 104 LEU A C 1
ATOM 853 O O . LEU A 1 104 ? 11.758 -8.522 -5.889 1.00 83.44 104 LEU A O 1
ATOM 857 N N . ASN A 1 105 ? 12.005 -6.668 -7.123 1.00 86.44 105 ASN A N 1
ATOM 858 C CA . ASN A 1 105 ? 12.067 -7.375 -8.399 1.00 86.44 105 ASN A CA 1
ATOM 859 C C . ASN A 1 105 ? 13.340 -8.228 -8.527 1.00 86.44 105 ASN A C 1
ATOM 861 O O . ASN A 1 105 ? 13.280 -9.330 -9.057 1.00 86.44 105 ASN A O 1
ATOM 865 N N . ASN A 1 106 ? 14.462 -7.767 -7.974 1.00 92.19 106 ASN A N 1
ATOM 866 C CA . ASN A 1 106 ? 15.750 -8.463 -8.045 1.00 92.19 106 ASN A CA 1
ATOM 867 C C . ASN A 1 106 ? 15.878 -9.644 -7.067 1.00 92.19 106 ASN A C 1
ATOM 869 O O . ASN A 1 106 ? 16.825 -10.418 -7.170 1.00 92.19 106 ASN A O 1
ATOM 873 N N . LYS A 1 107 ? 14.951 -9.805 -6.113 1.00 89.38 107 LYS A N 1
ATOM 874 C CA . LYS A 1 107 ? 14.918 -10.978 -5.222 1.00 89.38 107 LYS A CA 1
ATOM 875 C C . LYS A 1 107 ? 14.506 -12.237 -5.980 1.00 89.38 107 LYS A C 1
ATOM 877 O O . LYS A 1 107 ? 13.817 -12.153 -6.996 1.00 89.38 107 LYS A O 1
ATOM 882 N N . SER A 1 108 ? 14.872 -13.408 -5.455 1.00 94.56 108 SER A N 1
ATOM 883 C CA . SER A 1 108 ? 14.385 -14.679 -5.996 1.00 94.56 108 SER A CA 1
ATOM 884 C C . SER A 1 108 ? 12.848 -14.749 -5.923 1.00 94.56 108 SER A C 1
ATOM 886 O O . SER A 1 108 ? 12.246 -14.130 -5.035 1.00 94.56 108 SER A O 1
ATOM 888 N N . PRO A 1 109 ? 12.180 -15.482 -6.836 1.00 92.88 109 PRO A N 1
ATOM 889 C CA . PRO A 1 109 ? 10.720 -15.578 -6.854 1.00 92.88 109 PRO A CA 1
ATOM 890 C C . PRO A 1 109 ? 10.111 -16.021 -5.518 1.00 92.88 109 PRO A C 1
ATOM 892 O O . PRO A 1 109 ? 9.107 -15.454 -5.089 1.00 92.88 109 PRO A O 1
ATOM 895 N N . GLU A 1 110 ? 10.748 -16.967 -4.827 1.00 93.62 110 GLU A N 1
ATOM 896 C CA . GLU A 1 110 ? 10.305 -17.470 -3.522 1.00 93.62 110 GLU A CA 1
ATOM 897 C C . GLU A 1 110 ? 10.350 -16.389 -2.439 1.00 93.62 110 GLU A C 1
ATOM 899 O O . GLU A 1 110 ? 9.370 -16.166 -1.725 1.00 93.62 110 GLU A O 1
ATOM 904 N N . VAL A 1 111 ? 11.470 -15.666 -2.347 1.00 89.25 111 VAL A N 1
ATOM 905 C CA . VAL A 1 111 ? 11.638 -14.583 -1.371 1.00 89.25 111 VAL A CA 1
ATOM 906 C C . VAL A 1 111 ? 10.675 -13.441 -1.683 1.00 89.25 111 VAL A C 1
ATOM 908 O O . VAL A 1 111 ? 10.020 -12.921 -0.782 1.00 89.25 111 VAL A O 1
ATOM 911 N N . ARG A 1 112 ? 10.525 -13.083 -2.962 1.00 88.50 112 ARG A N 1
ATOM 912 C CA . ARG A 1 112 ? 9.580 -12.053 -3.407 1.00 88.50 112 ARG A CA 1
ATOM 913 C C . ARG A 1 112 ? 8.142 -12.410 -3.032 1.00 88.50 112 ARG A C 1
ATOM 915 O O . ARG A 1 112 ? 7.426 -11.567 -2.497 1.00 88.50 112 ARG A O 1
ATOM 922 N N . SER A 1 113 ? 7.733 -13.654 -3.286 1.00 85.56 113 SER A N 1
ATOM 923 C CA . SER A 1 113 ? 6.404 -14.156 -2.928 1.00 85.56 113 SER A CA 1
ATOM 924 C C . SER A 1 113 ? 6.177 -14.088 -1.417 1.00 85.56 113 SER A C 1
ATOM 926 O O . SER A 1 113 ? 5.169 -13.544 -0.967 1.00 85.56 113 SER A O 1
ATOM 928 N N . ARG A 1 114 ? 7.163 -14.525 -0.621 1.00 88.06 114 ARG A N 1
ATOM 929 C CA . ARG A 1 114 ? 7.115 -14.448 0.846 1.00 88.06 114 ARG A CA 1
ATOM 930 C C . ARG A 1 114 ? 6.973 -13.010 1.348 1.00 88.06 114 ARG A C 1
ATOM 932 O O . ARG A 1 114 ? 6.171 -12.749 2.240 1.00 88.06 114 ARG A O 1
ATOM 939 N N . GLU A 1 115 ? 7.710 -12.058 0.779 1.00 82.88 115 GLU A N 1
ATOM 940 C CA . GLU A 1 115 ? 7.608 -1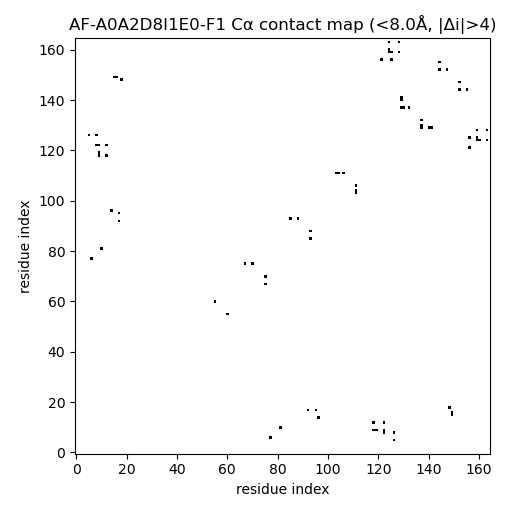0.647 1.172 1.00 82.88 115 GLU A CA 1
ATOM 941 C C . GLU A 1 115 ? 6.250 -10.035 0.836 1.00 82.88 115 GLU A C 1
ATOM 943 O O . GLU A 1 115 ? 5.675 -9.320 1.662 1.00 82.88 115 GLU A O 1
ATOM 948 N N . LEU A 1 116 ? 5.711 -10.345 -0.343 1.00 84.31 116 LEU A N 1
ATOM 949 C CA . LEU A 1 116 ? 4.377 -9.909 -0.748 1.00 84.31 116 LEU A CA 1
ATOM 950 C C . LEU A 1 116 ? 3.285 -10.536 0.127 1.00 84.31 116 LEU A C 1
ATOM 952 O O . LEU A 1 116 ? 2.352 -9.837 0.525 1.00 84.31 116 LEU A O 1
ATOM 956 N N . ALA A 1 117 ? 3.420 -11.815 0.481 1.00 84.31 117 ALA A N 1
ATOM 957 C CA . ALA A 1 117 ? 2.521 -12.489 1.411 1.00 84.31 117 ALA A CA 1
ATOM 958 C C . ALA A 1 117 ? 2.566 -11.826 2.796 1.00 84.31 117 ALA A C 1
ATOM 960 O O . ALA A 1 117 ? 1.531 -11.427 3.319 1.00 84.31 117 ALA A O 1
ATOM 961 N N . ASN A 1 118 ? 3.759 -11.580 3.341 1.00 83.75 118 ASN A N 1
ATOM 962 C CA . ASN A 1 118 ? 3.924 -10.889 4.622 1.00 83.75 118 ASN A CA 1
ATOM 963 C C . ASN A 1 118 ? 3.332 -9.472 4.608 1.00 83.75 118 ASN A C 1
ATOM 965 O O . ASN A 1 118 ? 2.774 -9.007 5.605 1.00 83.75 118 ASN A O 1
ATOM 969 N N . LEU A 1 119 ? 3.461 -8.752 3.491 1.00 81.19 119 LEU A N 1
ATOM 970 C CA . LEU A 1 119 ? 2.833 -7.445 3.308 1.00 81.19 119 LEU A CA 1
ATOM 971 C C . LEU A 1 119 ? 1.306 -7.551 3.367 1.00 81.19 119 LEU A C 1
ATOM 973 O O . LEU A 1 119 ? 0.664 -6.789 4.092 1.00 81.19 119 LEU A O 1
ATOM 977 N N . ARG A 1 120 ? 0.746 -8.521 2.640 1.00 82.44 120 ARG A N 1
ATOM 978 C CA . ARG A 1 120 ? -0.688 -8.802 2.617 1.00 82.44 120 ARG A CA 1
ATOM 979 C C . ARG A 1 120 ? -1.211 -9.155 4.009 1.00 82.44 120 ARG A C 1
ATOM 981 O O . ARG A 1 120 ? -2.152 -8.511 4.459 1.00 82.44 120 ARG A O 1
ATOM 988 N N . THR A 1 121 ? -0.562 -10.072 4.723 1.00 84.50 121 THR A N 1
ATOM 989 C CA . THR A 1 121 ? -0.967 -10.478 6.077 1.00 84.50 121 THR A CA 1
ATOM 990 C C . THR A 1 121 ? -0.965 -9.299 7.048 1.00 84.50 121 THR A C 1
ATOM 992 O O . THR A 1 121 ? -1.915 -9.113 7.805 1.00 84.50 121 THR A O 1
ATOM 995 N N . ARG A 1 122 ? 0.075 -8.451 7.022 1.00 81.31 122 ARG A N 1
ATOM 996 C CA . ARG A 1 122 ? 0.120 -7.243 7.869 1.00 81.31 122 ARG A CA 1
ATOM 997 C C . ARG A 1 122 ? -1.043 -6.300 7.578 1.00 81.31 122 ARG A C 1
ATOM 999 O O . ARG A 1 122 ? -1.621 -5.736 8.504 1.00 81.31 122 ARG A O 1
ATOM 1006 N N . HIS A 1 123 ? -1.376 -6.127 6.302 1.00 81.62 123 HIS A N 1
ATOM 1007 C CA . HIS A 1 123 ? -2.499 -5.299 5.876 1.00 81.62 123 HIS A CA 1
ATOM 1008 C C . HIS A 1 123 ? -3.844 -5.879 6.322 1.00 81.62 123 HIS A C 1
ATOM 1010 O O . HIS A 1 123 ? -4.673 -5.146 6.853 1.00 81.62 123 HIS A O 1
ATOM 1016 N N . GLU A 1 124 ? -4.052 -7.184 6.159 1.00 83.62 124 GLU A N 1
ATOM 1017 C CA . GLU A 1 124 ? -5.276 -7.867 6.588 1.00 83.62 124 GLU A CA 1
ATOM 1018 C C . GLU A 1 124 ? -5.484 -7.742 8.101 1.00 83.62 124 GLU A C 1
ATOM 1020 O O . GLU A 1 124 ? -6.568 -7.349 8.528 1.00 83.62 124 GLU A O 1
ATOM 1025 N N . LYS A 1 125 ? -4.435 -7.944 8.908 1.00 84.81 125 LYS A N 1
ATOM 1026 C CA . LYS A 1 125 ? -4.499 -7.755 10.368 1.00 84.81 125 LYS A CA 1
ATOM 1027 C C . LYS A 1 125 ? -4.813 -6.313 10.763 1.00 84.81 125 LYS A C 1
ATOM 1029 O O . LYS A 1 125 ? -5.683 -6.076 11.597 1.00 84.81 125 LYS A O 1
ATOM 1034 N N . LEU A 1 126 ? -4.147 -5.338 10.140 1.00 85.06 126 LEU A N 1
ATOM 1035 C CA . LEU A 1 126 ? -4.416 -3.916 10.379 1.00 85.06 126 LEU A CA 1
ATOM 1036 C C . LEU A 1 126 ? -5.858 -3.546 10.010 1.00 85.06 126 LEU A C 1
ATOM 1038 O O . LEU A 1 126 ? -6.536 -2.828 10.742 1.00 85.06 126 LEU A O 1
ATOM 1042 N N . SER A 1 127 ? -6.333 -4.069 8.883 1.00 85.62 127 SER A N 1
ATOM 1043 C CA . SER A 1 127 ? -7.697 -3.884 8.412 1.00 85.62 127 SER A CA 1
ATOM 1044 C C . SER A 1 127 ? -8.719 -4.501 9.367 1.00 85.62 127 SER A C 1
ATOM 1046 O O . SER A 1 127 ? -9.691 -3.833 9.712 1.00 85.62 127 SER A O 1
ATOM 1048 N N . ALA A 1 128 ? -8.503 -5.742 9.810 1.00 86.88 128 ALA A N 1
ATOM 1049 C CA . ALA A 1 128 ? -9.370 -6.429 10.764 1.00 86.88 128 ALA A CA 1
ATOM 1050 C C . ALA A 1 128 ? -9.446 -5.664 12.094 1.00 86.88 128 ALA A C 1
ATOM 1052 O O . ALA A 1 128 ? -10.540 -5.400 12.591 1.00 86.88 128 ALA A O 1
ATOM 1053 N N . PHE A 1 129 ? -8.299 -5.200 12.603 1.00 88.12 129 PHE A N 1
ATOM 1054 C CA . PHE A 1 129 ? -8.242 -4.346 13.788 1.00 88.12 129 PHE A CA 1
ATOM 1055 C C . PHE A 1 129 ? -9.046 -3.054 13.604 1.00 88.12 129 PHE A C 1
ATOM 1057 O O . PHE A 1 129 ? -9.857 -2.693 14.446 1.00 88.12 129 PHE A O 1
ATOM 1064 N N . TRP A 1 130 ? -8.886 -2.344 12.489 1.00 86.88 130 TRP A N 1
ATOM 1065 C CA . TRP A 1 130 ? -9.679 -1.137 12.261 1.00 86.88 130 TRP A CA 1
ATOM 1066 C C . TRP A 1 130 ? -11.169 -1.429 12.111 1.00 86.88 130 TRP A C 1
ATOM 1068 O O . TRP A 1 130 ? -11.990 -0.618 12.539 1.00 86.88 130 TRP A O 1
ATOM 1078 N N . GLN A 1 131 ? -11.537 -2.562 11.516 1.00 87.50 131 GLN A N 1
ATOM 1079 C CA . GLN A 1 131 ? -12.931 -2.972 11.373 1.00 87.50 131 GLN A CA 1
ATOM 1080 C C . GLN A 1 131 ? -13.593 -3.294 12.716 1.00 87.50 131 GLN A C 1
ATOM 1082 O O . GLN A 1 131 ? -14.766 -2.958 12.865 1.00 87.50 131 GLN A O 1
ATOM 1087 N N . SER A 1 132 ? -12.860 -3.842 13.692 1.00 89.00 132 SER A N 1
ATOM 1088 C CA . SER A 1 132 ? -13.400 -4.117 15.033 1.00 89.00 132 SER A CA 1
ATOM 1089 C C . SER A 1 132 ? -13.705 -2.848 15.843 1.00 89.00 132 SER A C 1
ATOM 1091 O O . SER A 1 132 ? -14.489 -2.882 16.788 1.00 89.00 132 SER A O 1
ATOM 1093 N N . LEU A 1 133 ? -13.141 -1.700 15.456 1.00 88.94 133 LEU A N 1
ATOM 1094 C CA . LEU A 1 133 ? -13.417 -0.410 16.087 1.00 88.94 133 LEU A CA 1
ATOM 1095 C C . LEU A 1 133 ? -14.720 0.221 15.578 1.00 88.94 133 LEU A C 1
ATOM 1097 O O . LEU A 1 133 ? -15.077 0.104 14.400 1.00 88.94 133 LEU A O 1
ATOM 1101 N N . SER A 1 134 ? -15.374 1.003 16.445 1.00 91.81 134 SER A N 1
ATOM 1102 C CA . SER A 1 134 ? -16.500 1.860 16.055 1.00 91.81 134 SER A CA 1
ATOM 1103 C C . SER A 1 134 ? -16.071 2.916 15.019 1.00 91.81 134 SER A C 1
ATOM 1105 O O . SER A 1 134 ? -14.896 3.291 14.985 1.00 91.81 134 SER A O 1
ATOM 1107 N N . PRO A 1 135 ? -16.982 3.435 14.171 1.00 88.12 135 PRO A N 1
ATOM 1108 C CA . PRO A 1 135 ? -16.624 4.346 13.077 1.00 88.12 135 PRO A CA 1
ATOM 1109 C C . PRO A 1 135 ? -15.813 5.578 13.509 1.00 88.12 135 PRO A C 1
ATOM 1111 O O . PRO A 1 135 ? -14.835 5.936 12.849 1.00 88.12 135 PRO A O 1
ATOM 1114 N N . GLU A 1 136 ? -16.169 6.191 14.640 1.00 90.38 136 GLU A N 1
ATOM 1115 C CA . GLU A 1 136 ? -15.457 7.351 15.186 1.00 90.38 136 GLU A CA 1
ATOM 1116 C C . GLU A 1 136 ? -14.055 6.991 15.683 1.00 90.38 136 GLU A C 1
ATOM 1118 O O . GLU A 1 136 ? -13.077 7.660 15.338 1.00 90.38 136 GLU A O 1
ATOM 1123 N N . LYS A 1 137 ? -13.938 5.899 16.454 1.00 90.19 137 LYS A N 1
ATOM 1124 C CA . LYS A 1 137 ? -12.651 5.410 16.969 1.00 90.19 137 LYS A CA 1
ATOM 1125 C C . LYS A 1 137 ? -11.735 4.981 15.827 1.00 90.19 137 LYS A C 1
ATOM 1127 O O . LYS A 1 137 ? -10.560 5.329 15.825 1.00 90.19 137 LYS A O 1
ATOM 1132 N N . ARG A 1 138 ? -12.286 4.311 14.814 1.00 87.38 138 ARG A N 1
ATOM 1133 C CA . ARG A 1 138 ? -11.580 3.909 13.594 1.00 87.38 138 ARG A CA 1
ATOM 1134 C C . ARG A 1 138 ? -10.979 5.108 12.870 1.00 87.38 138 ARG A C 1
ATOM 1136 O O . ARG A 1 138 ? -9.814 5.063 12.498 1.00 87.38 138 ARG A O 1
ATOM 1143 N N . SER A 1 139 ? -11.758 6.172 12.668 1.00 84.69 139 SER A N 1
ATOM 1144 C CA . SER A 1 139 ? -11.272 7.387 12.000 1.00 84.69 139 SER A CA 1
ATOM 1145 C C . SER A 1 139 ? -10.105 8.018 12.767 1.00 84.69 139 SER A C 1
ATOM 1147 O O . SER A 1 139 ? -9.063 8.318 12.181 1.00 84.69 139 SER A O 1
ATOM 1149 N N . LYS A 1 140 ? -10.237 8.139 14.096 1.00 89.12 140 LYS A N 1
ATOM 1150 C CA . LYS A 1 140 ? -9.172 8.656 14.970 1.00 89.12 140 LYS A CA 1
ATOM 1151 C C . LYS A 1 140 ? -7.906 7.795 14.902 1.00 89.12 140 LYS A C 1
ATOM 1153 O O . LYS A 1 140 ? -6.827 8.337 14.680 1.00 89.12 140 LYS A O 1
ATOM 1158 N N . GLU A 1 141 ? -8.041 6.475 15.008 1.00 89.25 141 GLU A N 1
ATOM 1159 C CA . GLU A 1 141 ? -6.920 5.527 14.937 1.00 89.25 141 GLU A CA 1
ATOM 1160 C C . GLU A 1 141 ? -6.211 5.549 13.580 1.00 89.25 141 GLU A C 1
ATOM 1162 O O . GLU A 1 141 ? -4.983 5.597 13.526 1.00 89.25 141 GLU A O 1
ATOM 1167 N N . ILE A 1 142 ? -6.959 5.588 12.473 1.00 86.00 142 ILE A N 1
ATOM 1168 C CA . ILE A 1 142 ? -6.377 5.701 11.129 1.00 86.00 142 ILE A CA 1
ATOM 1169 C C . ILE A 1 142 ? -5.582 7.005 11.000 1.00 86.00 142 ILE A C 1
ATOM 1171 O O . ILE A 1 142 ? -4.447 6.986 10.522 1.00 86.00 142 ILE A O 1
ATOM 1175 N N . ASN A 1 143 ? -6.144 8.130 11.447 1.00 84.31 143 ASN A N 1
ATOM 1176 C CA . ASN A 1 143 ? -5.467 9.426 11.389 1.00 84.31 143 ASN A CA 1
ATOM 1177 C C . ASN A 1 143 ? -4.209 9.453 12.265 1.00 84.31 143 ASN A C 1
ATOM 1179 O O . ASN A 1 143 ? -3.188 10.006 11.858 1.00 84.31 143 ASN A O 1
ATOM 1183 N N . GLN A 1 144 ? -4.254 8.837 13.447 1.00 88.88 144 GLN A N 1
ATOM 1184 C CA . GLN A 1 144 ? -3.090 8.722 14.319 1.00 88.88 144 GLN A CA 1
ATOM 1185 C C . GLN A 1 144 ? -2.006 7.857 13.673 1.00 88.88 144 GLN A C 1
ATOM 1187 O O . GLN A 1 144 ? -0.862 8.294 13.579 1.00 88.88 144 GLN A O 1
ATOM 1192 N N . PHE A 1 145 ? -2.366 6.686 13.141 1.00 85.94 145 PHE A N 1
ATOM 1193 C CA . PHE A 1 145 ? -1.443 5.795 12.436 1.00 85.94 145 PHE A CA 1
ATOM 1194 C C . PHE A 1 145 ? -0.763 6.477 11.237 1.00 85.94 145 PHE A C 1
ATOM 1196 O O . PHE A 1 145 ? 0.433 6.289 10.990 1.00 85.94 145 PHE A O 1
ATOM 1203 N N . GLN A 1 146 ? -1.500 7.312 10.500 1.00 79.06 146 GLN A N 1
ATOM 1204 C CA . GLN A 1 146 ? -0.952 8.078 9.381 1.00 79.06 146 GLN A CA 1
ATOM 1205 C C . GLN A 1 146 ? 0.086 9.119 9.815 1.00 79.06 146 GLN A C 1
ATOM 1207 O O . GLN A 1 146 ? 1.009 9.382 9.050 1.00 79.06 146 GLN A O 1
ATOM 1212 N N . LYS A 1 147 ? -0.003 9.658 11.032 1.00 84.50 147 LYS A N 1
ATOM 1213 C CA . LYS A 1 147 ? 0.970 10.626 11.565 1.00 84.50 147 LYS A CA 1
ATOM 1214 C C . LYS A 1 147 ? 2.221 9.977 12.167 1.00 84.50 147 LYS A C 1
ATOM 1216 O O . LYS A 1 147 ? 3.203 10.673 12.396 1.00 84.50 147 LYS A O 1
ATOM 1221 N N . LEU A 1 148 ? 2.197 8.668 12.428 1.00 82.38 148 LEU A N 1
ATOM 1222 C CA . LEU A 1 148 ? 3.330 7.955 13.023 1.00 82.38 148 LEU A CA 1
ATOM 1223 C C . LEU A 1 148 ? 4.549 7.910 12.091 1.00 82.38 148 LEU A C 1
ATOM 1225 O O . LEU A 1 148 ? 4.416 7.762 10.870 1.00 82.38 148 LEU A O 1
ATOM 1229 N N . SER A 1 149 ? 5.736 7.951 12.703 1.00 79.94 149 SER A N 1
ATOM 1230 C CA . SER A 1 149 ? 7.012 7.670 12.041 1.00 79.94 149 SER A CA 1
ATOM 1231 C C . SER A 1 149 ? 7.097 6.200 11.600 1.00 79.94 149 SER A C 1
ATOM 1233 O O . SER A 1 149 ? 6.292 5.362 12.010 1.00 79.94 149 SER A O 1
ATOM 1235 N N . TYR A 1 150 ? 8.080 5.851 10.768 1.00 68.69 150 TYR A N 1
ATOM 1236 C CA . TYR A 1 150 ? 8.267 4.463 10.327 1.00 68.69 150 TYR A CA 1
ATOM 1237 C C . TYR A 1 150 ? 8.479 3.495 11.501 1.00 68.69 150 TYR A C 1
ATOM 1239 O O . TYR A 1 150 ? 7.826 2.450 11.575 1.00 68.69 150 TYR A O 1
ATOM 1247 N N . GLU A 1 151 ? 9.359 3.854 12.435 1.00 78.44 151 GLU A N 1
ATOM 1248 C CA . GLU A 1 151 ? 9.655 3.022 13.602 1.00 78.44 151 GLU A CA 1
ATOM 1249 C C . GLU A 1 151 ? 8.423 2.858 14.489 1.00 78.44 151 GLU A C 1
ATOM 1251 O O . GLU A 1 151 ? 8.115 1.754 14.945 1.00 78.44 151 GLU A O 1
ATOM 1256 N N . ASP A 1 152 ? 7.655 3.934 14.661 1.00 83.38 152 ASP A N 1
ATOM 1257 C CA . ASP A 1 152 ? 6.443 3.901 15.471 1.00 83.38 152 ASP A CA 1
ATOM 1258 C C . ASP A 1 152 ? 5.317 3.125 14.790 1.00 83.38 152 ASP A C 1
ATOM 1260 O O . ASP A 1 152 ? 4.567 2.422 15.465 1.00 83.38 152 ASP A O 1
ATOM 1264 N N . ARG A 1 153 ? 5.226 3.151 13.454 1.00 83.38 153 ARG A N 1
ATOM 1265 C CA . ARG A 1 153 ? 4.316 2.272 12.702 1.00 83.38 153 ARG A CA 1
ATOM 1266 C C . ARG A 1 153 ? 4.695 0.808 12.874 1.00 83.38 153 ARG A C 1
ATOM 1268 O O . ARG A 1 153 ? 3.809 -0.025 13.046 1.00 83.38 153 ARG A O 1
ATOM 1275 N N . ALA A 1 154 ? 5.985 0.473 12.867 1.00 80.88 154 ALA A N 1
ATOM 1276 C CA . ALA A 1 154 ? 6.431 -0.895 13.120 1.00 80.88 154 ALA A CA 1
ATOM 1277 C C . ALA A 1 154 ? 6.059 -1.351 14.541 1.00 80.88 154 ALA A C 1
ATOM 1279 O O . ALA A 1 154 ? 5.518 -2.446 14.711 1.00 80.88 154 ALA A O 1
ATOM 1280 N N . LYS A 1 155 ? 6.266 -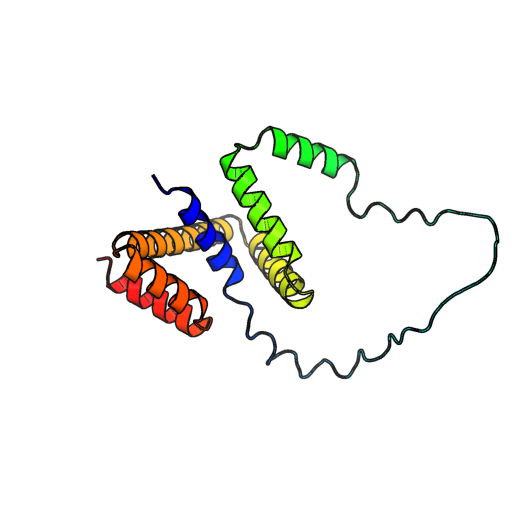0.495 15.552 1.00 86.88 155 LYS A N 1
ATOM 1281 C CA . LYS A 1 155 ? 5.825 -0.745 16.936 1.00 86.88 155 LYS A CA 1
ATOM 1282 C C . LYS A 1 155 ? 4.303 -0.886 17.030 1.00 86.88 155 LYS A C 1
ATOM 1284 O O . LYS A 1 155 ? 3.816 -1.815 17.669 1.00 86.88 155 LYS A O 1
ATOM 1289 N N . TYR A 1 156 ? 3.551 -0.027 16.342 1.00 86.56 156 TYR A N 1
ATOM 1290 C CA . TYR A 1 156 ? 2.091 -0.090 16.275 1.00 86.56 156 TYR A CA 1
ATOM 1291 C C . TYR A 1 156 ? 1.613 -1.427 15.702 1.00 86.56 156 TYR A C 1
ATO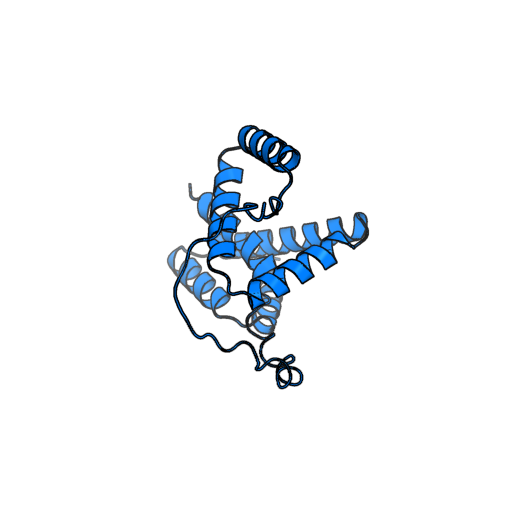M 1293 O O . TYR A 1 156 ? 0.756 -2.074 16.299 1.00 86.56 156 TYR A O 1
ATOM 1301 N N . LEU A 1 157 ? 2.196 -1.872 14.584 1.00 84.44 157 LEU A N 1
ATOM 1302 C CA . LEU A 1 157 ? 1.853 -3.145 13.946 1.00 84.44 157 LEU A CA 1
ATOM 1303 C C . LEU A 1 157 ? 2.172 -4.354 14.841 1.00 84.44 157 LEU A C 1
ATOM 1305 O O . LEU A 1 157 ? 1.402 -5.309 14.885 1.00 84.44 157 LEU A O 1
ATOM 1309 N N . ARG A 1 158 ? 3.275 -4.312 15.598 1.00 85.12 158 ARG A N 1
ATOM 1310 C CA . ARG A 1 158 ? 3.575 -5.348 16.602 1.00 85.12 158 ARG A CA 1
ATOM 1311 C C . ARG A 1 158 ? 2.543 -5.351 17.728 1.00 85.12 158 ARG A C 1
ATOM 1313 O O . ARG A 1 158 ? 2.061 -6.410 18.106 1.00 85.12 158 ARG A O 1
ATOM 1320 N N . ARG A 1 159 ? 2.161 -4.170 18.218 1.00 86.69 159 ARG A N 1
ATOM 1321 C CA . ARG A 1 159 ? 1.162 -4.022 19.283 1.00 86.69 159 ARG A CA 1
ATOM 1322 C C . ARG A 1 159 ? -0.211 -4.553 18.877 1.00 86.69 159 ARG A C 1
ATOM 1324 O O . ARG A 1 159 ? -0.861 -5.175 19.703 1.00 86.69 159 ARG A O 1
ATOM 1331 N N . ILE A 1 160 ? -0.668 -4.299 17.649 1.00 84.31 160 ILE A N 1
ATOM 1332 C CA . ILE A 1 160 ? -1.952 -4.854 17.188 1.00 84.31 160 ILE A CA 1
ATOM 1333 C C . ILE A 1 160 ? -1.867 -6.365 16.968 1.00 84.31 160 ILE A C 1
ATOM 1335 O O . ILE A 1 160 ? -2.841 -7.047 17.241 1.00 84.31 160 ILE A O 1
ATOM 1339 N N . ASN A 1 161 ? -0.715 -6.900 16.541 1.00 74.25 161 ASN A N 1
ATOM 1340 C CA . ASN A 1 161 ? -0.548 -8.347 16.396 1.00 74.25 161 ASN A CA 1
ATOM 1341 C C . ASN A 1 161 ? -0.727 -9.082 17.730 1.00 74.25 161 ASN A C 1
ATOM 1343 O O . ASN A 1 161 ? -1.286 -10.162 17.712 1.00 74.25 161 ASN A O 1
ATOM 1347 N N . LEU A 1 162 ? -0.307 -8.483 18.849 1.00 61.38 162 LEU A N 1
ATOM 1348 C CA . LEU A 1 162 ? -0.471 -9.039 20.202 1.00 61.38 162 LEU A CA 1
ATOM 1349 C C . LEU A 1 162 ? -1.894 -8.897 20.774 1.00 61.38 162 LEU A C 1
ATOM 1351 O O . LEU A 1 162 ? -2.164 -9.382 21.863 1.00 61.38 162 LEU A O 1
ATOM 1355 N N . LYS A 1 163 ? -2.779 -8.148 20.108 1.00 57.75 163 LYS A N 1
ATOM 1356 C CA . LYS A 1 163 ? -4.154 -7.881 20.571 1.00 57.75 163 LYS A CA 1
ATOM 1357 C C . LYS A 1 163 ? -5.219 -8.610 19.750 1.00 57.75 163 LYS A C 1
ATOM 1359 O O . LYS A 1 163 ? -6.401 -8.409 20.004 1.00 57.75 163 LYS A O 1
ATOM 1364 N N . VAL A 1 164 ? -4.808 -9.339 18.715 1.00 56.41 164 VAL A N 1
ATOM 1365 C CA . VAL A 1 164 ? -5.694 -10.027 17.759 1.00 56.41 164 VAL A CA 1
ATOM 1366 C C . VAL A 1 164 ? -5.628 -11.552 17.963 1.00 56.41 164 VAL A C 1
ATOM 1368 O O . VAL A 1 164 ? -6.073 -12.298 17.098 1.00 56.41 164 VAL A O 1
ATOM 1371 N N . ASP A 1 165 ? -5.104 -11.996 19.109 1.00 42.34 165 ASP A N 1
ATOM 1372 C CA . ASP A 1 165 ? -5.142 -13.391 19.562 1.00 42.34 165 ASP A CA 1
ATOM 1373 C C . ASP A 1 165 ? -6.383 -13.647 20.433 1.00 42.34 165 ASP A C 1
ATOM 1375 O O . ASP 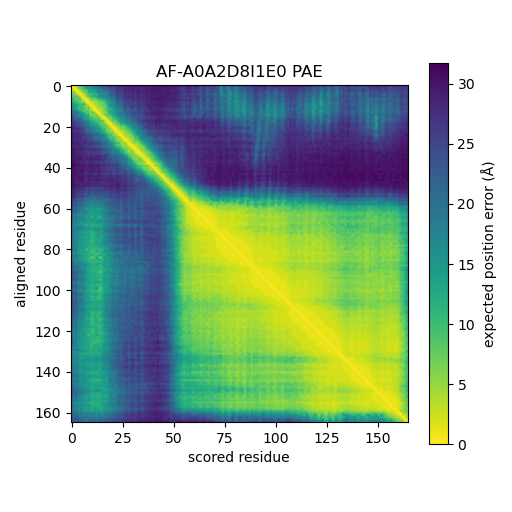A 1 165 ? -6.704 -12.768 21.272 1.00 42.34 165 ASP A O 1
#

Solvent-accessible surface area (backbone atoms only — not comparable to full-atom values): 10353 Å² total; per-residue (Å²): 140,76,78,86,68,71,64,60,52,58,56,42,72,76,58,58,75,74,88,62,71,70,72,78,58,66,85,72,61,89,78,73,88,78,83,81,88,84,85,86,91,87,80,94,77,92,82,75,83,80,72,72,71,65,95,61,58,67,70,59,54,53,54,49,52,53,53,56,72,75,43,56,71,72,57,49,55,52,49,50,57,50,48,56,52,56,68,72,44,54,74,64,57,50,49,55,50,51,51,52,53,49,56,50,65,72,40,56,70,68,60,37,50,51,52,53,48,53,51,50,52,53,39,52,53,53,49,52,56,44,65,76,40,54,74,69,59,28,52,52,51,53,54,50,58,70,71,46,52,53,69,53,42,53,51,48,56,54,55,52,60,74,67,73,116

Mean predicted aligned error: 14.75 Å

Radius of gyration: 21.81 Å; Cα contacts (8 Å, |Δi|>4): 40; chains: 1; bounding box: 50×52×61 Å